Protein AF-A0A4T3F5J2-F1 (afdb_monomer_lite)

InterPro domains:
  IPR016084 Haem oxygenase-like, multi-helical [G3DSA:1.20.910.10] (1-148)
  IPR016084 Haem oxygenase-like, multi-helical [SSF48613] (50-137)

Foldseek 3Di:
DLLLLQLLLQLLVVLLVLQPVPVLQNVVSVVLSVLSVQLNVQVVRDDDPDDDDLPDRFHNLLLSCQSLVCLVCLLVVLVVVVPDPDDGPPSNSRSSPDPPCPVVVVVSVVVLVPDPDPVVVVSSVVSNVSSVVSSVVSSVVSVVVVPPPPDD

pLDDT: mean 85.33, std 14.22, range [33.09, 97.88]

Structure (mmCIF, N/CA/C/O backbone):
data_AF-A0A4T3F5J2-F1
#
_entry.id   AF-A0A4T3F5J2-F1
#
loop_
_atom_site.group_PDB
_atom_site.id
_atom_site.type_symbol
_atom_site.label_atom_id
_atom_site.label_alt_id
_atom_site.label_comp_id
_atom_site.label_asym_id
_atom_site.label_entity_id
_atom_site.label_seq_id
_atom_site.pdbx_PDB_ins_code
_atom_site.Cartn_x
_atom_site.Cartn_y
_atom_site.Cartn_z
_atom_site.occupancy
_atom_site.B_iso_or_equiv
_atom_site.auth_seq_id
_atom_site.auth_comp_id
_atom_site.auth_asym_id
_atom_site.auth_atom_id
_atom_site.pdbx_PDB_model_num
ATOM 1 N N . MET A 1 1 ? 5.556 -6.170 -15.173 1.00 74.25 1 MET A N 1
ATOM 2 C CA . MET A 1 1 ? 6.111 -5.371 -14.057 1.00 74.25 1 MET A CA 1
ATOM 3 C C . MET A 1 1 ? 5.632 -3.929 -14.131 1.00 74.25 1 MET A C 1
ATOM 5 O O . MET A 1 1 ? 5.042 -3.462 -13.169 1.00 74.25 1 MET A O 1
ATOM 9 N N . ALA A 1 2 ? 5.793 -3.283 -15.291 1.00 74.88 2 ALA A N 1
ATOM 10 C CA . ALA A 1 2 ? 5.254 -1.959 -15.606 1.00 74.88 2 ALA A CA 1
ATOM 11 C C . ALA A 1 2 ? 3.805 -1.731 -15.125 1.00 74.88 2 ALA A C 1
ATOM 13 O O . ALA A 1 2 ? 3.547 -0.796 -14.374 1.00 74.88 2 ALA A O 1
ATOM 14 N N . HIS A 1 3 ? 2.883 -2.639 -15.466 1.00 81.38 3 HIS A N 1
ATOM 15 C CA . HIS A 1 3 ? 1.469 -2.528 -15.080 1.00 81.38 3 HIS A CA 1
ATOM 16 C C . HIS A 1 3 ? 1.239 -2.609 -13.567 1.00 81.38 3 HIS A C 1
ATOM 18 O O . HIS A 1 3 ? 0.434 -1.867 -13.021 1.00 81.38 3 HIS A O 1
ATOM 24 N N . THR A 1 4 ? 1.974 -3.476 -12.866 1.00 84.94 4 THR A N 1
ATOM 25 C CA . THR A 1 4 ? 1.871 -3.596 -11.405 1.00 84.94 4 THR A CA 1
ATOM 26 C C . THR A 1 4 ? 2.337 -2.321 -10.709 1.00 84.94 4 THR A C 1
ATOM 28 O O . THR A 1 4 ? 1.723 -1.907 -9.729 1.00 84.94 4 THR A O 1
ATOM 31 N N . LEU A 1 5 ? 3.403 -1.698 -11.222 1.00 86.75 5 LEU A N 1
ATOM 32 C CA . LEU A 1 5 ? 3.925 -0.447 -10.686 1.00 86.75 5 LEU A CA 1
ATOM 33 C C . LEU A 1 5 ? 2.977 0.728 -10.948 1.00 86.75 5 LEU A C 1
ATOM 35 O O . LEU A 1 5 ? 2.712 1.497 -10.029 1.00 86.75 5 LEU A O 1
ATOM 39 N N . ALA A 1 6 ? 2.426 0.826 -12.163 1.00 85.81 6 ALA A N 1
ATOM 40 C CA . ALA A 1 6 ? 1.406 1.819 -12.498 1.00 85.81 6 ALA A CA 1
ATOM 41 C C . ALA A 1 6 ? 0.184 1.690 -11.578 1.00 85.81 6 ALA A C 1
ATOM 43 O O . ALA A 1 6 ? 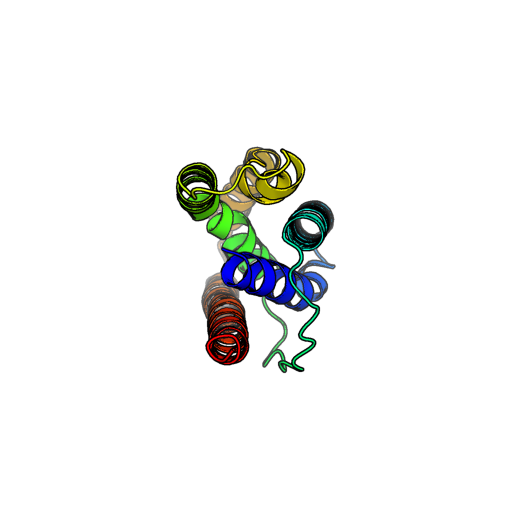-0.222 2.670 -10.956 1.00 85.81 6 ALA A O 1
ATOM 44 N N . ALA A 1 7 ? -0.315 0.463 -11.394 1.00 88.56 7 ALA A N 1
ATOM 45 C CA . ALA A 1 7 ? -1.443 0.201 -10.511 1.00 88.56 7 ALA A CA 1
ATOM 46 C C . ALA A 1 7 ? -1.159 0.602 -9.053 1.00 88.56 7 ALA A C 1
ATOM 48 O O . ALA A 1 7 ? -1.986 1.251 -8.421 1.00 88.56 7 ALA A O 1
ATOM 49 N N . HIS A 1 8 ? 0.028 0.276 -8.522 1.00 90.81 8 HIS A N 1
ATOM 50 C CA . HIS A 1 8 ? 0.408 0.679 -7.162 1.00 90.81 8 HIS A CA 1
ATOM 51 C C . HIS A 1 8 ? 0.513 2.197 -7.021 1.00 90.81 8 HIS A C 1
ATOM 53 O O . HIS A 1 8 ? -0.016 2.754 -6.064 1.00 90.81 8 HIS A O 1
ATOM 59 N N . ARG A 1 9 ? 1.176 2.876 -7.964 1.00 91.38 9 ARG A N 1
ATOM 60 C CA . ARG A 1 9 ? 1.325 4.337 -7.944 1.00 91.38 9 ARG A CA 1
ATOM 61 C C . ARG A 1 9 ? -0.039 5.021 -7.924 1.00 91.38 9 ARG A C 1
ATOM 63 O O . ARG A 1 9 ? -0.255 5.923 -7.114 1.00 91.38 9 ARG A O 1
ATOM 70 N N . ASN A 1 10 ? -0.946 4.594 -8.798 1.00 90.44 10 ASN A N 1
ATOM 71 C CA . ASN A 1 10 ? -2.274 5.184 -8.914 1.00 90.44 10 ASN A CA 1
ATOM 72 C C . ASN A 1 10 ? -3.130 4.898 -7.679 1.00 90.44 10 ASN A C 1
ATOM 74 O O . ASN A 1 10 ? -3.708 5.827 -7.118 1.00 90.44 10 ASN A O 1
ATOM 78 N N . ALA A 1 11 ? -3.142 3.653 -7.194 1.00 92.31 11 ALA A N 1
ATOM 79 C CA . ALA A 1 11 ? -3.878 3.291 -5.987 1.00 92.31 11 ALA A CA 1
ATOM 80 C C . ALA A 1 11 ? -3.386 4.076 -4.760 1.00 92.31 11 ALA A C 1
ATOM 82 O O . ALA A 1 11 ? -4.196 4.600 -3.997 1.00 92.31 11 ALA A O 1
ATOM 83 N N . ILE A 1 12 ? -2.065 4.236 -4.604 1.00 93.44 12 ILE A N 1
ATOM 84 C CA . ILE A 1 12 ? -1.482 5.074 -3.548 1.00 93.44 12 ILE A CA 1
ATOM 85 C C . ILE A 1 12 ? -1.944 6.526 -3.695 1.00 93.44 12 ILE A C 1
ATOM 87 O O . ILE A 1 12 ? -2.405 7.111 -2.719 1.00 93.44 12 ILE A O 1
ATOM 91 N N . GLY A 1 13 ? -1.862 7.099 -4.900 1.00 91.88 13 GLY A N 1
ATOM 92 C CA . GLY A 1 13 ? -2.277 8.483 -5.144 1.00 91.88 13 GLY A CA 1
ATOM 93 C C . GLY A 1 13 ? -3.745 8.741 -4.817 1.00 91.88 13 GLY A C 1
ATOM 94 O O . GLY A 1 13 ? -4.074 9.777 -4.247 1.00 91.88 13 GLY A O 1
ATOM 95 N N . ARG A 1 14 ? -4.616 7.770 -5.105 1.00 91.00 14 ARG A N 1
ATOM 96 C CA . ARG A 1 14 ? -6.042 7.830 -4.763 1.00 91.00 14 ARG A CA 1
ATOM 97 C C . ARG A 1 14 ? -6.298 7.734 -3.268 1.00 91.00 14 ARG A C 1
ATOM 99 O O . ARG A 1 14 ? -7.153 8.433 -2.745 1.00 91.00 14 ARG A O 1
ATOM 106 N N . LEU A 1 15 ? -5.559 6.888 -2.564 1.00 93.31 15 LEU A N 1
ATOM 107 C CA . LEU A 1 15 ? -5.752 6.687 -1.129 1.00 93.31 15 LEU A CA 1
ATOM 108 C C . LEU A 1 15 ? -5.065 7.762 -0.272 1.00 93.31 15 LEU A C 1
ATOM 110 O O . LEU A 1 15 ? -5.460 7.959 0.876 1.00 93.31 15 LEU A O 1
ATOM 114 N N . LEU A 1 16 ? -4.084 8.492 -0.815 1.00 93.06 16 LEU A N 1
ATOM 115 C CA . LEU A 1 16 ? -3.310 9.502 -0.087 1.00 93.06 16 LEU A CA 1
ATOM 116 C C . LEU A 1 16 ? -4.163 10.593 0.602 1.00 93.06 16 LEU A C 1
ATOM 118 O O . LEU A 1 16 ? -3.891 10.884 1.768 1.00 93.06 16 LEU A O 1
ATOM 122 N N . PRO A 1 17 ? -5.221 11.161 -0.017 1.00 92.50 17 PRO A N 1
ATOM 123 C CA . PRO A 1 17 ? -6.091 12.139 0.642 1.00 92.50 17 PRO A CA 1
ATOM 124 C C . PRO A 1 17 ? -6.773 11.611 1.912 1.00 92.50 17 PRO A C 1
ATOM 126 O O . PRO A 1 17 ? -7.038 12.383 2.831 1.00 92.50 17 PRO A O 1
ATOM 129 N N . SER A 1 18 ? -6.999 10.296 2.008 1.00 92.62 18 SER A N 1
ATOM 130 C CA . SER A 1 18 ? -7.593 9.667 3.197 1.00 92.62 18 SER A CA 1
ATOM 131 C C . SER A 1 18 ? -6.657 9.689 4.411 1.00 92.62 18 SER A C 1
ATOM 133 O O . SER A 1 18 ? -7.080 9.421 5.527 1.00 92.62 18 SER A O 1
ATOM 135 N N . LEU A 1 19 ? -5.376 10.014 4.217 1.00 93.50 19 LEU A N 1
ATOM 136 C CA . LEU A 1 19 ? -4.351 10.008 5.261 1.00 93.50 19 LEU A CA 1
ATOM 137 C C . LEU A 1 19 ? -4.042 11.402 5.814 1.00 93.50 19 LEU A C 1
ATOM 139 O O . LEU A 1 19 ? -3.192 11.519 6.693 1.00 93.50 19 LEU A O 1
ATOM 143 N N . VAL A 1 20 ? -4.706 12.460 5.334 1.00 90.62 20 VAL A N 1
ATOM 144 C CA . VAL A 1 20 ? -4.407 13.855 5.720 1.00 90.62 20 VAL A CA 1
ATOM 145 C C . VAL A 1 20 ? -4.498 14.076 7.235 1.00 90.62 20 VAL A C 1
ATOM 147 O O . VAL A 1 20 ? -3.716 14.846 7.789 1.00 90.62 20 VAL A O 1
ATOM 150 N N . SER A 1 21 ? -5.388 13.361 7.929 1.00 92.06 21 SER A N 1
ATOM 151 C CA . SER A 1 21 ? -5.515 13.416 9.392 1.00 92.06 21 SER A CA 1
ATOM 152 C C . SER A 1 21 ? -4.422 12.653 10.158 1.00 92.06 21 SER A C 1
ATOM 154 O O . SER A 1 21 ? -4.334 12.794 11.375 1.00 92.06 21 SER A O 1
ATOM 156 N N . HIS A 1 22 ? -3.557 11.888 9.479 1.00 93.81 22 HIS A N 1
ATOM 157 C CA . HIS A 1 22 ? -2.447 11.135 10.077 1.00 93.81 22 HIS A CA 1
ATOM 158 C C . HIS A 1 22 ? -1.103 11.469 9.396 1.00 93.81 22 HIS A C 1
ATOM 160 O O . HIS A 1 22 ? -0.613 10.682 8.579 1.00 93.81 22 HIS A O 1
ATOM 166 N N . PRO A 1 23 ? -0.448 12.588 9.776 1.00 93.56 23 PRO A N 1
ATOM 167 C CA . PRO A 1 23 ? 0.777 13.083 9.135 1.00 93.56 23 PRO A CA 1
ATOM 168 C C . PRO A 1 23 ? 1.930 12.075 9.064 1.00 93.56 23 PRO A C 1
ATOM 170 O O . PRO A 1 23 ? 2.699 12.057 8.107 1.00 93.56 23 PRO A O 1
ATOM 173 N N . LEU A 1 24 ? 2.045 11.209 10.076 1.00 93.06 24 LEU A N 1
ATOM 174 C CA . LEU A 1 24 ? 3.055 10.152 10.109 1.00 93.06 24 LEU A CA 1
ATOM 175 C C . LEU A 1 24 ? 2.896 9.180 8.930 1.00 93.06 24 LEU A C 1
ATOM 177 O O . LEU A 1 24 ? 3.885 8.806 8.308 1.00 93.06 24 LEU A O 1
ATOM 181 N N . PHE A 1 25 ? 1.663 8.787 8.602 1.00 95.56 25 PHE A N 1
ATOM 182 C CA . PHE A 1 25 ? 1.406 7.875 7.489 1.00 95.56 25 PHE A CA 1
ATOM 183 C C . PHE A 1 25 ? 1.342 8.607 6.152 1.00 95.56 25 PHE A C 1
ATOM 185 O O . PHE A 1 25 ? 1.835 8.069 5.165 1.00 95.56 25 PHE A O 1
ATOM 192 N N . SER A 1 26 ? 0.793 9.825 6.102 1.00 94.94 26 SER A N 1
ATOM 193 C CA . SER A 1 26 ? 0.701 10.576 4.846 1.00 94.94 26 SER A CA 1
ATOM 194 C C . SER A 1 26 ? 2.077 10.883 4.253 1.00 94.94 26 SER A C 1
ATOM 196 O O . SER A 1 26 ? 2.276 10.647 3.066 1.00 94.94 26 SER A O 1
ATOM 198 N N . HIS A 1 27 ? 3.052 11.314 5.061 1.00 94.94 27 HIS A N 1
ATOM 199 C CA . HIS A 1 27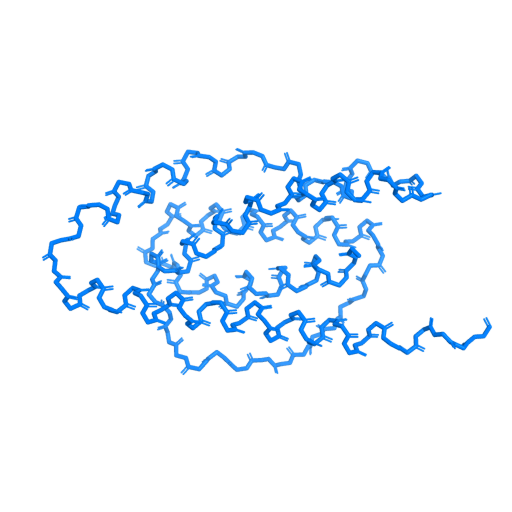 ? 4.404 11.607 4.573 1.00 94.94 27 HIS A CA 1
ATOM 200 C C . HIS A 1 27 ? 5.120 10.360 4.046 1.00 94.94 27 HIS A C 1
ATOM 202 O O . HIS A 1 27 ? 5.729 10.389 2.977 1.00 94.94 27 HIS A O 1
ATOM 208 N N . GLU A 1 28 ? 5.038 9.247 4.776 1.00 95.31 28 GLU A N 1
ATOM 209 C CA . GLU A 1 28 ? 5.659 7.995 4.344 1.00 95.31 28 GLU A CA 1
ATOM 210 C C . GLU A 1 28 ? 5.015 7.456 3.063 1.00 95.31 28 GLU A C 1
ATOM 212 O O . GLU A 1 28 ? 5.699 6.996 2.150 1.00 95.31 28 GLU A O 1
ATOM 217 N N . ILE A 1 29 ? 3.691 7.534 2.967 1.00 95.12 29 ILE A N 1
ATOM 218 C CA . ILE A 1 29 ? 2.955 7.029 1.811 1.00 95.12 29 ILE A CA 1
ATOM 219 C C . ILE A 1 29 ? 3.155 7.935 0.591 1.00 95.12 29 ILE A C 1
ATOM 221 O O . ILE A 1 29 ? 3.297 7.426 -0.522 1.00 95.12 29 ILE A O 1
ATOM 225 N N . GLN A 1 30 ? 3.291 9.248 0.786 1.00 94.75 30 GLN A N 1
ATOM 226 C CA . GLN A 1 30 ? 3.720 10.175 -0.261 1.00 94.75 30 GLN A CA 1
ATOM 227 C C . GLN A 1 30 ? 5.130 9.834 -0.767 1.00 94.75 30 GLN A C 1
ATOM 229 O O . GLN A 1 30 ? 5.340 9.720 -1.973 1.00 94.75 30 GLN A O 1
ATOM 234 N N . ARG A 1 31 ? 6.086 9.561 0.130 1.00 94.94 31 ARG A N 1
ATOM 235 C CA . ARG A 1 31 ? 7.436 9.111 -0.252 1.00 94.94 31 ARG A CA 1
ATOM 236 C C . ARG A 1 31 ? 7.397 7.816 -1.073 1.00 94.94 31 ARG A C 1
ATOM 238 O O . ARG A 1 31 ? 8.126 7.685 -2.058 1.00 94.94 31 ARG A O 1
ATOM 245 N N . LEU A 1 32 ? 6.546 6.856 -0.701 1.00 93.81 32 LEU A N 1
ATOM 246 C CA . LEU A 1 32 ? 6.343 5.625 -1.475 1.00 93.81 32 LEU A CA 1
ATOM 247 C C . LEU A 1 32 ? 5.752 5.905 -2.864 1.00 93.81 32 LEU A C 1
ATOM 249 O O . LEU A 1 32 ? 6.173 5.270 -3.832 1.00 93.81 32 LEU A O 1
ATOM 253 N N . GLN A 1 33 ? 4.819 6.852 -2.978 1.00 93.00 33 GLN A N 1
ATOM 254 C CA . GLN A 1 33 ? 4.274 7.293 -4.263 1.00 93.00 33 GLN A CA 1
ATOM 255 C C . GLN A 1 33 ? 5.369 7.885 -5.160 1.00 93.00 33 GLN A C 1
ATOM 257 O O . GLN A 1 33 ? 5.478 7.512 -6.325 1.00 93.00 33 GLN A O 1
ATOM 262 N N . GLU A 1 34 ? 6.219 8.756 -4.612 1.00 92.38 34 GLU A N 1
ATOM 263 C CA . GLU A 1 34 ? 7.342 9.363 -5.335 1.00 92.38 34 GLU A CA 1
ATOM 264 C C . GLU A 1 34 ? 8.371 8.322 -5.790 1.00 92.38 34 GLU A C 1
ATOM 266 O O . GLU A 1 34 ? 8.919 8.419 -6.889 1.00 92.38 34 GLU A O 1
ATOM 271 N N . LEU A 1 35 ? 8.641 7.303 -4.969 1.00 92.12 35 LEU A N 1
ATOM 272 C CA . LEU A 1 35 ? 9.484 6.180 -5.375 1.00 92.12 35 LEU A CA 1
ATOM 273 C C . LEU A 1 35 ? 8.849 5.378 -6.512 1.00 92.12 35 LEU A C 1
ATOM 275 O O . LEU A 1 35 ? 9.553 5.004 -7.451 1.00 92.12 35 LEU A O 1
ATOM 279 N N . ALA A 1 36 ? 7.538 5.131 -6.445 1.00 90.69 36 ALA A N 1
ATOM 280 C CA . ALA A 1 36 ? 6.816 4.435 -7.504 1.00 90.69 36 ALA A CA 1
ATOM 281 C C . ALA A 1 36 ? 6.887 5.214 -8.823 1.00 90.69 36 ALA A C 1
ATOM 283 O O . ALA A 1 36 ? 7.156 4.623 -9.865 1.00 90.69 36 ALA A O 1
ATOM 284 N N . GLU A 1 37 ? 6.730 6.537 -8.760 1.00 89.50 37 GLU A N 1
ATOM 285 C CA . GLU A 1 37 ? 6.849 7.449 -9.898 1.00 89.50 37 GLU A CA 1
ATOM 286 C C . GLU A 1 37 ? 8.251 7.405 -10.524 1.00 89.50 37 GLU A C 1
ATOM 288 O O . GLU A 1 37 ? 8.398 7.193 -11.727 1.00 89.50 37 GLU A O 1
ATOM 293 N N . LYS A 1 38 ? 9.303 7.500 -9.703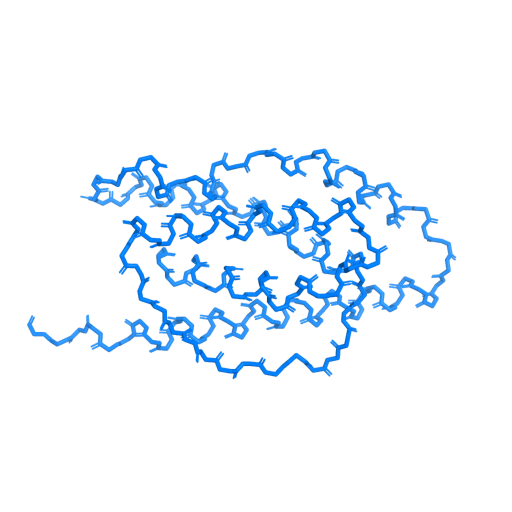 1.00 89.00 38 LYS A N 1
ATOM 294 C CA . LYS A 1 38 ? 10.694 7.412 -10.176 1.00 89.00 38 LYS A CA 1
ATOM 295 C C . LYS A 1 38 ? 10.986 6.074 -10.851 1.00 89.00 38 LYS A C 1
ATOM 297 O O . LYS A 1 38 ? 11.539 6.050 -11.948 1.00 89.00 38 LYS A O 1
ATOM 302 N N . SER A 1 39 ? 10.590 4.960 -10.232 1.00 88.88 39 SER A N 1
ATOM 303 C CA . SER A 1 39 ? 10.770 3.635 -10.834 1.00 88.88 39 SER A CA 1
ATOM 304 C C . SER A 1 39 ? 9.948 3.467 -12.115 1.00 88.88 39 SER A C 1
ATOM 306 O O . SER A 1 39 ? 10.398 2.797 -13.043 1.00 88.88 39 SER A O 1
ATOM 308 N N . ARG A 1 40 ? 8.774 4.104 -12.207 1.00 86.12 40 ARG A N 1
ATOM 309 C CA . ARG A 1 40 ? 7.909 4.076 -13.394 1.00 86.12 40 ARG A CA 1
ATOM 310 C C . ARG A 1 40 ? 8.554 4.801 -14.571 1.00 86.12 40 ARG A C 1
ATOM 312 O O . ARG A 1 40 ? 8.587 4.242 -15.666 1.00 86.12 40 ARG A O 1
ATOM 319 N N . ALA A 1 41 ? 9.109 5.987 -14.325 1.00 84.75 41 ALA A N 1
ATOM 320 C CA . ALA A 1 41 ? 9.795 6.783 -15.337 1.00 84.75 41 ALA A CA 1
ATOM 321 C C . ALA A 1 41 ? 10.992 6.031 -15.944 1.00 84.75 41 ALA A C 1
ATOM 323 O O . ALA A 1 41 ? 11.155 6.009 -17.161 1.00 84.75 41 ALA A O 1
ATOM 324 N N . VAL A 1 42 ? 11.781 5.339 -15.113 1.00 85.50 42 VAL A N 1
ATOM 325 C CA . VAL A 1 42 ? 12.917 4.517 -15.575 1.00 85.50 42 VAL A CA 1
ATOM 326 C C . VAL A 1 42 ? 12.457 3.322 -16.417 1.00 85.50 42 VAL A C 1
ATOM 328 O O . VAL A 1 42 ? 13.123 2.947 -17.376 1.00 85.50 42 VAL A O 1
ATOM 331 N N . LEU A 1 43 ? 11.305 2.735 -16.089 1.00 80.31 43 LEU A N 1
ATOM 332 C CA . LEU A 1 43 ? 10.727 1.609 -16.827 1.00 80.31 43 LEU A CA 1
ATOM 333 C C . LEU A 1 43 ? 10.000 2.025 -18.122 1.00 80.31 43 LEU A C 1
ATOM 335 O O . LEU A 1 43 ? 9.476 1.152 -18.814 1.00 80.31 43 LEU A O 1
ATOM 339 N N . GLY A 1 44 ? 9.943 3.323 -18.449 1.00 77.38 44 GLY A N 1
ATOM 340 C CA . GLY A 1 44 ? 9.306 3.828 -19.671 1.00 77.38 44 GLY A CA 1
ATOM 341 C C . GLY A 1 44 ? 7.795 3.585 -19.734 1.00 77.38 44 GLY A C 1
ATOM 342 O O . GLY A 1 44 ? 7.232 3.453 -20.818 1.00 77.38 44 GLY A O 1
ATOM 343 N N . VAL A 1 45 ? 7.131 3.469 -18.582 1.00 71.62 45 VAL A N 1
ATOM 344 C CA . VAL A 1 45 ? 5.687 3.204 -18.520 1.00 71.62 45 VAL A CA 1
ATOM 345 C C . VAL A 1 45 ? 4.931 4.516 -18.699 1.00 71.62 45 VAL A C 1
ATOM 347 O O . VAL A 1 45 ? 5.131 5.444 -17.917 1.00 71.62 45 VAL A O 1
ATOM 350 N N . SER A 1 46 ? 4.074 4.585 -19.718 1.00 66.12 46 SER A N 1
ATOM 351 C CA . SER A 1 46 ? 3.280 5.783 -20.014 1.00 66.12 46 SER A CA 1
ATOM 352 C C . SER A 1 46 ? 2.221 6.067 -18.941 1.00 66.12 46 SER A C 1
ATOM 354 O O . SER A 1 46 ? 1.793 5.167 -18.210 1.00 66.12 46 SER A O 1
ATOM 356 N N . GLU A 1 47 ? 1.817 7.332 -18.845 1.00 63.53 47 GLU A N 1
ATOM 357 C CA . GLU A 1 47 ? 0.727 7.793 -17.989 1.00 63.53 47 GLU A CA 1
ATOM 358 C C . GLU A 1 47 ? -0.616 7.423 -18.611 1.00 63.53 47 GLU A C 1
ATOM 360 O O . GLU A 1 47 ? -1.111 8.127 -19.482 1.00 63.53 47 GLU A O 1
ATOM 365 N N . ASP A 1 48 ? -1.220 6.328 -18.152 1.00 59.22 48 ASP A N 1
ATOM 366 C CA . ASP A 1 48 ? -2.663 6.154 -18.310 1.00 59.22 48 ASP A CA 1
ATOM 367 C C . ASP A 1 48 ? -3.363 6.784 -17.106 1.00 59.22 48 ASP A C 1
ATOM 369 O O . ASP A 1 48 ? -3.407 6.221 -16.005 1.00 59.22 48 ASP A O 1
ATOM 373 N N . GLU A 1 49 ? -3.895 7.984 -17.320 1.00 55.88 49 GLU A N 1
ATOM 374 C CA . GLU A 1 49 ? -4.805 8.657 -16.398 1.00 55.88 49 GLU A CA 1
ATOM 375 C C . GLU A 1 49 ? -6.233 8.160 -16.648 1.00 55.88 49 GLU A C 1
ATOM 377 O O . GLU A 1 49 ? -7.065 8.839 -17.243 1.00 55.88 49 GLU A O 1
ATOM 382 N N . ALA A 1 50 ? -6.538 6.940 -16.208 1.00 58.81 50 ALA A N 1
ATOM 383 C CA . ALA A 1 50 ? -7.934 6.537 -16.089 1.00 58.81 50 ALA A CA 1
ATOM 384 C C . ALA A 1 50 ? -8.549 7.246 -14.872 1.00 58.81 50 ALA A C 1
ATOM 386 O O . ALA A 1 50 ? -8.012 7.163 -13.765 1.00 58.81 50 ALA A O 1
ATOM 387 N N . GLU A 1 51 ? -9.679 7.930 -15.035 1.00 57.56 51 GLU A N 1
ATOM 388 C CA . GLU A 1 51 ? -10.465 8.404 -13.895 1.00 57.56 51 GLU A CA 1
ATOM 389 C C . GLU A 1 51 ? -11.112 7.198 -13.197 1.00 57.56 51 GLU A C 1
ATOM 391 O O . GLU A 1 51 ? -11.956 6.514 -13.771 1.00 57.56 51 GLU A O 1
ATOM 396 N N . VAL A 1 52 ? -10.701 6.922 -11.957 1.00 61.66 52 VAL A N 1
ATOM 397 C CA . VAL A 1 52 ? -11.383 5.981 -11.058 1.00 61.66 52 VAL A CA 1
ATOM 398 C C . VAL A 1 52 ? -11.980 6.781 -9.915 1.00 61.66 52 VAL A C 1
ATOM 400 O O . VAL A 1 52 ? -11.273 7.511 -9.209 1.00 61.66 52 VAL A O 1
ATOM 403 N N . GLU A 1 53 ? -13.284 6.636 -9.745 1.00 62.00 53 GLU A N 1
ATOM 404 C CA . GLU A 1 53 ? -14.033 7.240 -8.657 1.00 62.00 53 GLU A CA 1
ATOM 405 C C . GLU A 1 53 ? -13.776 6.462 -7.360 1.00 62.00 53 GLU A C 1
ATOM 407 O O . GLU A 1 53 ? -13.941 5.244 -7.299 1.00 62.00 53 GLU A O 1
ATOM 412 N N . ILE A 1 54 ? -13.348 7.155 -6.304 1.00 61.38 54 ILE A N 1
ATOM 413 C CA . ILE A 1 54 ? -13.188 6.528 -4.989 1.00 61.38 54 ILE A CA 1
ATOM 414 C C . ILE A 1 54 ? -14.554 6.537 -4.316 1.00 61.38 54 ILE A C 1
ATOM 416 O O . ILE A 1 54 ? -15.059 7.592 -3.943 1.00 61.38 54 ILE A O 1
ATOM 420 N N . ALA A 1 55 ? -15.141 5.356 -4.143 1.00 55.16 55 ALA A N 1
ATOM 421 C CA . ALA A 1 55 ? -16.538 5.218 -3.742 1.00 55.16 55 ALA A CA 1
ATOM 422 C C . ALA A 1 55 ? -16.877 5.698 -2.313 1.00 55.16 55 ALA A C 1
ATOM 424 O O . ALA A 1 55 ? -18.052 5.709 -1.960 1.00 55.16 55 ALA A O 1
ATOM 425 N N . SER A 1 56 ? -15.912 6.090 -1.473 1.00 61.12 56 SER A N 1
ATOM 426 C CA . SER A 1 56 ? -16.137 6.712 -0.154 1.00 61.12 56 SER A CA 1
ATOM 427 C C . SER A 1 56 ? -14.814 7.133 0.497 1.00 61.12 56 SER A C 1
ATOM 429 O O . SER A 1 56 ? -13.765 6.599 0.127 1.00 61.12 56 SER A O 1
ATOM 431 N N . PRO A 1 57 ? -14.825 8.052 1.483 1.00 75.44 57 PRO A N 1
ATOM 432 C CA . PRO A 1 57 ? -13.646 8.315 2.302 1.00 75.44 57 PRO A CA 1
ATOM 433 C C . PRO A 1 57 ? -13.219 7.032 3.028 1.00 75.44 57 PRO A C 1
ATOM 435 O O . PRO A 1 57 ? -13.993 6.438 3.776 1.00 75.44 57 PRO A O 1
ATOM 438 N N . VAL A 1 58 ? -11.986 6.589 2.782 1.00 91.88 58 VAL A N 1
ATOM 439 C CA . VAL A 1 58 ? -11.411 5.399 3.417 1.00 91.88 58 VAL A CA 1
ATOM 440 C C . VAL A 1 58 ? -10.878 5.783 4.794 1.00 91.88 58 VAL A C 1
ATOM 442 O O . VAL A 1 58 ? -10.248 6.828 4.945 1.00 91.88 58 VAL A O 1
ATOM 445 N N . HIS A 1 59 ? -11.081 4.938 5.807 1.00 95.00 59 HIS A N 1
ATOM 446 C CA . HIS A 1 59 ? -10.495 5.186 7.123 1.00 95.00 59 HIS A CA 1
ATOM 447 C C . HIS A 1 59 ? -8.953 5.284 7.022 1.00 95.00 59 HIS A C 1
ATOM 449 O O . HIS A 1 59 ? -8.330 4.398 6.425 1.00 95.00 59 HIS A O 1
ATOM 455 N N . PRO A 1 60 ? -8.292 6.293 7.622 1.00 95.81 60 PRO A N 1
ATOM 456 C CA . PRO A 1 60 ? -6.853 6.507 7.450 1.00 95.81 60 PRO A CA 1
ATOM 457 C C . PRO A 1 60 ? -5.997 5.284 7.810 1.00 95.81 60 PRO A C 1
ATOM 459 O O . PRO A 1 60 ? -5.108 4.891 7.056 1.00 95.81 60 PRO A O 1
ATOM 462 N N . LEU A 1 61 ? -6.293 4.627 8.939 1.00 97.31 61 LEU A N 1
ATOM 463 C CA . LEU A 1 61 ? -5.564 3.424 9.363 1.00 97.31 61 LEU A CA 1
ATOM 464 C C . LEU A 1 61 ? -5.775 2.239 8.414 1.00 97.31 61 LEU A C 1
ATOM 466 O O . LEU A 1 61 ? -4.876 1.416 8.256 1.00 97.31 61 LEU A O 1
ATOM 470 N N . ALA A 1 62 ? -6.919 2.181 7.733 1.00 97.19 62 ALA A N 1
ATOM 471 C CA . ALA A 1 62 ? -7.194 1.162 6.734 1.00 97.19 62 ALA A CA 1
ATOM 472 C C . ALA A 1 62 ? -6.394 1.400 5.444 1.00 97.19 62 ALA A C 1
ATOM 474 O O . ALA A 1 62 ? -5.775 0.475 4.916 1.00 97.19 62 ALA A O 1
ATOM 475 N N . ALA A 1 63 ? -6.330 2.652 4.976 1.00 96.56 63 ALA A N 1
ATOM 476 C CA . ALA A 1 63 ? -5.480 3.034 3.850 1.00 96.56 63 ALA A CA 1
ATOM 477 C C . ALA A 1 63 ? -3.996 2.759 4.155 1.00 96.56 63 ALA A C 1
ATOM 479 O O . ALA A 1 63 ? -3.296 2.148 3.343 1.00 96.56 63 ALA A O 1
ATOM 480 N N . ALA A 1 64 ? -3.529 3.134 5.352 1.00 97.31 64 ALA A N 1
ATOM 481 C CA . ALA A 1 64 ? -2.168 2.852 5.799 1.00 97.31 64 ALA A CA 1
ATOM 482 C C . ALA A 1 64 ? -1.890 1.342 5.861 1.00 97.31 64 ALA A C 1
ATOM 484 O O . ALA A 1 64 ? -0.843 0.894 5.394 1.00 97.31 64 ALA A O 1
ATOM 485 N N . TYR A 1 65 ? -2.840 0.553 6.371 1.00 97.88 65 TYR A N 1
ATOM 486 C CA . TYR A 1 65 ? -2.742 -0.905 6.430 1.00 97.88 65 TYR A CA 1
ATOM 487 C C . TYR A 1 65 ? -2.547 -1.531 5.054 1.00 97.88 65 TYR A C 1
ATOM 489 O O . TYR A 1 65 ? -1.593 -2.285 4.860 1.00 97.88 65 TYR A O 1
ATOM 497 N N . VAL A 1 66 ? -3.394 -1.189 4.084 1.00 96.88 66 VAL A N 1
ATOM 498 C CA . VAL A 1 66 ? -3.304 -1.775 2.743 1.00 96.88 66 VAL A CA 1
ATOM 499 C C . VAL A 1 66 ? -2.020 -1.341 2.035 1.00 96.88 66 VAL A C 1
ATOM 501 O O . VAL A 1 66 ? -1.312 -2.179 1.472 1.00 96.88 66 VAL A O 1
ATOM 504 N N . ILE A 1 67 ? -1.664 -0.056 2.097 1.00 95.25 67 ILE A N 1
ATOM 505 C CA . ILE A 1 67 ? -0.488 0.464 1.389 1.00 95.25 67 ILE A CA 1
ATOM 506 C C . ILE A 1 67 ? 0.808 -0.077 1.993 1.00 95.25 67 ILE A C 1
ATOM 508 O O . ILE A 1 67 ? 1.655 -0.591 1.261 1.00 95.25 67 ILE A O 1
ATOM 512 N N . LEU A 1 68 ? 0.976 -0.014 3.315 1.00 95.12 68 LEU A N 1
ATOM 513 C CA . LEU A 1 68 ? 2.180 -0.530 3.967 1.00 95.12 68 LEU A CA 1
ATOM 514 C C . LEU A 1 68 ? 2.230 -2.064 3.900 1.00 95.12 68 LEU A C 1
ATOM 516 O O . LEU A 1 68 ? 3.301 -2.633 3.703 1.00 95.12 68 LEU A O 1
ATOM 520 N N . GLY A 1 69 ? 1.082 -2.740 3.974 1.00 93.88 69 GLY A N 1
ATOM 521 C CA . GLY A 1 69 ? 0.979 -4.189 3.800 1.00 93.88 69 GLY A CA 1
ATOM 522 C C . GLY A 1 69 ? 1.364 -4.661 2.393 1.00 93.88 69 GLY A C 1
ATOM 523 O O . GLY A 1 69 ? 2.019 -5.697 2.251 1.00 93.88 69 GLY A O 1
ATOM 524 N N . SER A 1 70 ? 1.062 -3.876 1.348 1.00 91.94 70 SER A N 1
ATOM 525 C CA . SER A 1 70 ? 1.442 -4.183 -0.045 1.00 91.94 70 SER A CA 1
ATOM 526 C C . SER A 1 70 ? 2.955 -4.374 -0.224 1.00 91.94 70 SER A C 1
ATOM 528 O O . SER A 1 70 ? 3.409 -5.136 -1.084 1.00 91.94 70 SER A O 1
ATOM 530 N N . ARG A 1 71 ? 3.752 -3.762 0.663 1.00 90.44 71 ARG A N 1
ATOM 531 C CA . ARG A 1 71 ? 5.216 -3.860 0.680 1.00 90.44 71 ARG A CA 1
ATOM 532 C C . ARG A 1 71 ? 5.715 -5.282 0.915 1.00 90.44 71 ARG A C 1
ATOM 534 O O . ARG A 1 71 ? 6.790 -5.621 0.430 1.00 90.44 71 ARG A O 1
ATOM 541 N N . LEU A 1 72 ? 4.934 -6.147 1.566 1.00 86.88 72 LEU A N 1
ATOM 542 C CA . LEU A 1 72 ? 5.286 -7.563 1.725 1.00 86.88 72 LEU A CA 1
ATOM 543 C C . LEU A 1 72 ? 5.417 -8.278 0.370 1.00 86.88 72 LEU A C 1
ATOM 545 O O . LEU A 1 72 ? 6.286 -9.131 0.194 1.00 86.88 72 LEU A O 1
ATOM 549 N N . GLY A 1 73 ? 4.593 -7.901 -0.613 1.00 86.19 73 GLY A N 1
ATOM 550 C CA . GLY A 1 73 ? 4.666 -8.427 -1.977 1.00 86.19 73 GLY A CA 1
ATOM 551 C C . GLY A 1 73 ? 5.779 -7.803 -2.826 1.00 86.19 73 GLY A C 1
ATOM 552 O O . GLY A 1 73 ? 6.179 -8.390 -3.835 1.00 86.19 73 GLY A O 1
ATOM 553 N N . ALA A 1 74 ? 6.320 -6.647 -2.425 1.00 85.12 74 ALA A N 1
ATOM 554 C CA . ALA A 1 74 ? 7.301 -5.899 -3.211 1.00 85.12 74 ALA A CA 1
ATOM 555 C C . ALA A 1 74 ? 8.610 -6.674 -3.424 1.00 85.12 74 ALA A C 1
ATOM 557 O O . ALA A 1 74 ? 9.170 -6.619 -4.516 1.00 85.12 74 ALA A O 1
ATOM 558 N N . GLU A 1 75 ? 9.056 -7.478 -2.454 1.00 82.88 75 GLU A N 1
ATOM 559 C CA . GLU A 1 75 ? 10.266 -8.300 -2.610 1.00 82.88 75 GLU A CA 1
ATOM 560 C C . GLU A 1 75 ? 10.083 -9.413 -3.656 1.00 82.88 75 GLU A C 1
ATOM 562 O O . GLU A 1 75 ? 11.007 -9.737 -4.405 1.00 82.88 75 GLU A O 1
ATOM 567 N N . ILE A 1 76 ? 8.877 -9.981 -3.761 1.00 86.69 76 ILE A N 1
ATOM 568 C CA . ILE A 1 76 ? 8.553 -10.959 -4.811 1.00 86.69 76 ILE A CA 1
ATOM 569 C C . ILE A 1 76 ? 8.617 -10.276 -6.181 1.00 86.69 76 ILE A C 1
ATOM 571 O O . ILE A 1 76 ? 9.178 -10.832 -7.129 1.00 86.69 76 ILE A O 1
ATOM 575 N N . LEU A 1 77 ? 8.080 -9.058 -6.283 1.00 86.56 77 LEU A N 1
ATOM 576 C CA . LEU A 1 77 ? 8.138 -8.261 -7.507 1.00 86.56 77 LEU A CA 1
ATOM 577 C C . LEU A 1 77 ? 9.581 -7.876 -7.858 1.00 86.56 77 LEU A C 1
ATOM 579 O O . LEU A 1 77 ? 9.980 -8.040 -9.008 1.00 86.56 77 LEU A O 1
ATOM 583 N N . ARG A 1 78 ? 10.403 -7.492 -6.876 1.00 86.25 78 ARG A N 1
ATOM 584 C CA . ARG A 1 78 ? 11.830 -7.197 -7.075 1.00 86.25 78 ARG A CA 1
ATOM 585 C C . ARG A 1 78 ? 12.580 -8.385 -7.668 1.00 86.25 78 ARG A C 1
ATOM 587 O O . ARG A 1 78 ? 13.293 -8.237 -8.656 1.00 86.25 78 ARG A O 1
ATOM 594 N N . LYS A 1 79 ? 12.386 -9.584 -7.108 1.00 86.50 79 LYS A N 1
ATOM 595 C CA . LYS A 1 79 ? 13.011 -10.817 -7.619 1.00 86.50 79 LYS A CA 1
ATOM 596 C C . LYS A 1 79 ? 12.604 -11.112 -9.061 1.00 86.50 79 LYS A C 1
ATOM 598 O O . LYS A 1 79 ? 13.444 -11.507 -9.861 1.00 86.50 79 LYS A O 1
ATOM 603 N N . ARG A 1 80 ? 11.333 -10.890 -9.407 1.00 86.19 80 ARG A N 1
ATOM 604 C CA . ARG A 1 80 ? 10.843 -11.042 -10.785 1.00 86.19 80 ARG A CA 1
ATOM 605 C C . ARG A 1 80 ? 11.436 -10.002 -11.734 1.00 86.19 80 ARG A C 1
ATOM 607 O O . ARG A 1 80 ? 11.730 -10.351 -12.868 1.00 86.19 80 ARG A O 1
ATOM 614 N N . LEU A 1 81 ? 11.619 -8.759 -11.283 1.00 83.56 81 LEU A N 1
ATOM 615 C CA . LEU A 1 81 ? 12.252 -7.705 -12.081 1.00 83.56 81 LEU A CA 1
ATOM 616 C C . LEU A 1 81 ? 13.709 -8.067 -12.405 1.00 83.56 81 LEU A C 1
ATOM 618 O O . LEU A 1 81 ? 14.098 -7.990 -13.563 1.00 83.56 81 LEU A O 1
ATOM 622 N N . LYS A 1 82 ? 14.465 -8.566 -11.418 1.00 83.81 82 LYS A N 1
ATOM 623 C CA . LYS A 1 82 ? 15.858 -9.025 -11.594 1.00 83.81 82 LYS A CA 1
ATOM 624 C C . LYS A 1 82 ? 16.020 -10.240 -12.499 1.00 83.81 82 LYS A C 1
ATOM 626 O O . LYS A 1 82 ? 17.083 -10.439 -13.069 1.00 83.81 82 LYS A O 1
ATOM 631 N N . ALA A 1 83 ? 14.996 -11.083 -12.583 1.00 85.44 83 ALA A N 1
ATOM 632 C CA . ALA A 1 83 ? 15.011 -12.260 -13.442 1.00 85.44 83 ALA A CA 1
ATOM 633 C C . ALA A 1 83 ? 14.652 -11.941 -14.906 1.00 85.44 83 ALA A C 1
ATOM 635 O O . ALA A 1 83 ? 14.719 -12.834 -15.750 1.00 85.44 83 ALA A O 1
ATOM 636 N N . ALA A 1 84 ? 14.229 -10.709 -15.215 1.00 82.19 84 ALA A N 1
ATOM 637 C CA . ALA A 1 84 ? 13.927 -10.310 -16.581 1.00 82.19 84 ALA A CA 1
ATOM 638 C C . ALA A 1 84 ? 15.222 -10.214 -17.416 1.00 82.19 84 ALA A C 1
ATOM 640 O O . ALA A 1 84 ? 16.241 -9.772 -16.896 1.00 82.19 84 ALA A O 1
ATOM 641 N N . PRO A 1 85 ? 15.195 -10.560 -18.716 1.00 77.38 85 PRO A N 1
ATOM 642 C CA . PRO A 1 85 ? 16.369 -10.530 -19.601 1.00 77.38 85 PRO A CA 1
ATOM 643 C C . PRO A 1 85 ? 16.836 -9.111 -19.988 1.00 77.38 85 PRO A C 1
ATOM 645 O O . PRO A 1 85 ? 17.602 -8.949 -20.934 1.00 77.38 85 PRO A O 1
ATOM 648 N N . THR A 1 86 ? 16.354 -8.082 -19.293 1.00 79.38 86 THR A N 1
ATOM 649 C CA . THR A 1 86 ? 16.660 -6.673 -19.543 1.00 79.38 86 THR A CA 1
ATOM 650 C C . THR A 1 86 ? 17.468 -6.135 -18.370 1.00 79.38 86 THR A C 1
ATOM 652 O O . THR A 1 86 ? 17.020 -6.235 -17.227 1.00 79.38 86 THR A O 1
ATOM 655 N N . ASP A 1 87 ? 18.621 -5.531 -18.657 1.00 74.69 87 ASP A N 1
ATOM 656 C CA . ASP A 1 87 ? 19.404 -4.805 -17.659 1.00 74.69 87 ASP A CA 1
ATOM 657 C C . ASP A 1 87 ? 18.720 -3.469 -17.355 1.00 74.69 87 ASP A C 1
ATOM 659 O O . ASP A 1 87 ? 18.789 -2.512 -18.128 1.00 74.69 87 ASP A O 1
ATOM 663 N N . TRP A 1 88 ? 18.012 -3.423 -16.230 1.00 74.25 88 TRP A N 1
ATOM 664 C CA . TRP A 1 88 ? 17.380 -2.208 -15.734 1.00 74.25 88 TRP A CA 1
ATOM 665 C C . TRP A 1 88 ? 18.352 -1.416 -14.857 1.00 74.25 88 TRP A C 1
ATOM 667 O O . TRP A 1 88 ? 19.095 -1.992 -14.061 1.00 74.25 88 TRP A O 1
ATOM 677 N N . ASP A 1 89 ? 18.310 -0.086 -14.948 1.00 80.00 89 ASP A N 1
ATOM 678 C CA . ASP A 1 89 ? 18.975 0.780 -13.971 1.00 80.00 89 ASP A CA 1
ATOM 679 C C . ASP A 1 89 ? 18.416 0.484 -12.565 1.00 80.00 89 ASP A C 1
ATOM 681 O O . ASP A 1 89 ? 17.219 0.245 -12.392 1.00 80.00 89 ASP A O 1
ATOM 685 N N . SER A 1 90 ? 19.275 0.557 -11.548 1.00 78.81 90 SER A N 1
ATOM 686 C CA . SER A 1 90 ? 18.931 0.586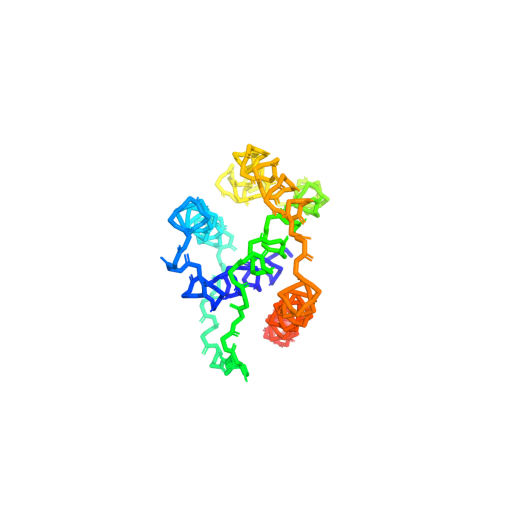 -10.121 1.00 78.81 90 SER A CA 1
ATOM 687 C C . SER A 1 90 ? 17.696 1.435 -9.769 1.00 78.81 90 SER A C 1
ATOM 689 O O . SER A 1 90 ? 16.947 1.083 -8.853 1.00 78.81 90 SER A O 1
ATOM 691 N N . GLY A 1 91 ? 17.427 2.513 -10.515 1.00 80.69 91 GLY A N 1
ATOM 692 C CA . GLY A 1 91 ? 16.221 3.331 -10.365 1.00 80.69 91 GLY A CA 1
ATOM 693 C C . GLY A 1 91 ? 14.907 2.564 -10.587 1.00 80.69 91 GLY A C 1
ATOM 694 O O . GLY A 1 91 ? 13.912 2.844 -9.911 1.00 80.69 91 GLY A O 1
ATOM 695 N N . ALA A 1 92 ? 14.895 1.541 -11.448 1.00 81.25 92 ALA A N 1
ATOM 696 C CA . ALA A 1 92 ? 13.732 0.682 -11.682 1.00 81.25 92 ALA A CA 1
ATOM 697 C C . ALA A 1 92 ? 13.370 -0.173 -10.455 1.00 81.25 92 ALA A C 1
ATOM 699 O O . ALA A 1 92 ? 12.214 -0.561 -10.277 1.00 81.25 92 ALA A O 1
ATOM 700 N N . GLU A 1 93 ? 14.349 -0.455 -9.591 1.00 84.12 93 GLU A N 1
ATOM 701 C CA . GLU A 1 93 ? 14.162 -1.238 -8.369 1.00 84.12 93 GLU A CA 1
ATOM 702 C C . GLU A 1 93 ? 13.814 -0.385 -7.150 1.00 84.12 93 GLU A C 1
ATOM 704 O O . GLU A 1 93 ? 13.378 -0.947 -6.147 1.00 84.12 93 GLU A O 1
ATOM 709 N N . ALA A 1 94 ? 14.004 0.938 -7.204 1.00 87.06 94 ALA A N 1
ATOM 710 C CA . ALA A 1 94 ? 13.929 1.815 -6.034 1.00 87.06 94 ALA A CA 1
ATOM 711 C C . ALA A 1 94 ? 12.621 1.644 -5.244 1.00 87.06 94 ALA A C 1
ATOM 713 O O . ALA A 1 94 ? 12.656 1.462 -4.027 1.00 87.06 94 ALA A O 1
ATOM 714 N N . TYR A 1 95 ? 11.476 1.593 -5.933 1.00 88.00 95 TYR A N 1
ATOM 715 C CA . TYR A 1 95 ? 10.194 1.315 -5.293 1.00 88.00 95 TYR A CA 1
ATOM 716 C C . TYR A 1 95 ? 10.116 -0.081 -4.676 1.00 88.00 95 TYR A C 1
ATOM 718 O O . TYR A 1 95 ? 9.526 -0.239 -3.617 1.00 88.00 95 TYR A O 1
ATOM 726 N N . PHE A 1 96 ? 10.674 -1.120 -5.294 1.00 86.75 96 PHE A N 1
ATOM 727 C CA . PHE A 1 96 ? 10.550 -2.500 -4.804 1.00 86.75 96 PHE A CA 1
ATOM 728 C C . PHE A 1 96 ? 11.585 -2.866 -3.736 1.00 86.75 96 PHE A C 1
ATOM 730 O O . PHE A 1 96 ? 11.356 -3.778 -2.949 1.00 86.75 96 PHE A O 1
ATOM 737 N N . ASN A 1 97 ? 12.709 -2.155 -3.703 1.00 85.88 97 ASN A N 1
ATOM 738 C CA . ASN A 1 97 ? 13.812 -2.375 -2.773 1.00 85.88 97 ASN A CA 1
ATOM 739 C C . ASN A 1 97 ? 13.700 -1.526 -1.495 1.00 85.88 97 ASN A C 1
ATOM 741 O O . ASN A 1 97 ? 14.533 -1.644 -0.598 1.00 85.88 97 ASN A O 1
ATOM 745 N N . ASP A 1 98 ? 12.695 -0.653 -1.408 1.00 84.56 98 ASP A N 1
ATOM 746 C CA . ASP A 1 98 ? 12.505 0.204 -0.247 1.00 84.56 98 ASP A CA 1
ATOM 747 C C . ASP A 1 98 ? 12.064 -0.585 0.996 1.00 84.56 98 ASP A C 1
ATOM 749 O O . ASP A 1 98 ? 10.984 -1.187 1.022 1.00 84.56 98 ASP A O 1
ATOM 753 N N . GLY A 1 99 ? 12.912 -0.536 2.029 1.00 79.25 99 GLY A N 1
ATOM 754 C CA . GLY A 1 99 ? 12.650 -1.053 3.373 1.00 79.25 99 GLY A CA 1
ATOM 755 C C . GLY A 1 99 ? 12.307 0.029 4.406 1.00 79.25 99 GLY A C 1
ATOM 756 O O . GLY A 1 99 ? 12.166 -0.296 5.586 1.00 79.25 99 GLY A O 1
ATOM 757 N N . GLY A 1 100 ? 12.178 1.298 3.994 1.00 81.06 100 GLY A N 1
ATOM 758 C CA . GLY A 1 100 ? 11.956 2.439 4.894 1.00 81.06 100 GLY A CA 1
ATOM 759 C C . GLY A 1 100 ? 10.640 2.366 5.677 1.00 81.06 100 GLY A C 1
ATOM 760 O O . GLY A 1 100 ? 10.532 2.885 6.789 1.00 81.06 100 GLY A O 1
ATOM 761 N N . SER A 1 101 ? 9.660 1.629 5.156 1.00 89.12 101 SER A N 1
ATOM 762 C CA . SER A 1 101 ? 8.325 1.515 5.747 1.00 89.12 101 SER A CA 1
ATOM 763 C C . SER A 1 101 ? 8.228 0.612 6.984 1.00 89.12 101 SER A C 1
ATOM 765 O O . SER A 1 101 ? 7.184 0.595 7.633 1.00 89.12 101 SER A O 1
ATOM 767 N N . GLN A 1 102 ? 9.278 -0.138 7.357 1.00 89.50 102 GLN A N 1
ATOM 768 C CA . GLN A 1 102 ? 9.195 -1.108 8.466 1.00 89.50 102 GLN A CA 1
ATOM 769 C C . GLN A 1 102 ? 8.840 -0.469 9.813 1.00 89.50 102 GLN A C 1
ATOM 771 O O . GLN A 1 102 ? 8.096 -1.053 10.602 1.00 89.50 102 GLN A O 1
ATOM 776 N N . GLN A 1 103 ? 9.370 0.722 10.097 1.00 92.69 103 GLN A N 1
ATOM 777 C CA . GLN A 1 103 ? 9.063 1.423 11.342 1.00 92.69 103 GLN A CA 1
ATOM 778 C C . GLN A 1 103 ? 7.603 1.890 11.369 1.00 92.69 103 GLN A C 1
ATOM 780 O O . GLN A 1 103 ? 6.917 1.679 12.366 1.00 92.69 103 GLN A O 1
ATOM 785 N N . HIS A 1 104 ? 7.111 2.447 10.260 1.00 95.38 104 HIS A N 1
ATOM 786 C CA . HIS A 1 104 ? 5.716 2.865 10.110 1.00 95.38 104 HIS A CA 1
ATOM 787 C C . HIS A 1 104 ? 4.755 1.679 10.237 1.00 95.38 104 HIS A C 1
ATOM 789 O O . HIS A 1 104 ? 3.722 1.800 10.889 1.00 95.38 104 HIS A O 1
ATOM 795 N N . TRP A 1 105 ? 5.126 0.509 9.704 1.00 95.44 105 TRP A N 1
ATOM 796 C CA . TRP A 1 105 ? 4.350 -0.720 9.876 1.00 95.44 105 TRP A CA 1
ATOM 797 C C . TRP A 1 105 ? 4.207 -1.116 11.349 1.00 95.44 105 TRP A C 1
ATOM 799 O O . TRP A 1 105 ? 3.100 -1.377 11.805 1.00 95.44 105 TRP A O 1
ATOM 809 N N . LYS A 1 106 ? 5.299 -1.094 12.123 1.00 95.81 106 LYS A N 1
ATOM 810 C CA . LYS A 1 106 ? 5.247 -1.397 13.565 1.00 95.81 106 LYS A CA 1
ATOM 811 C C . LYS A 1 106 ? 4.360 -0.416 14.333 1.00 95.81 106 LYS A C 1
ATOM 813 O O . LYS A 1 106 ? 3.592 -0.840 15.189 1.00 95.81 106 LYS A O 1
ATOM 818 N N . VAL A 1 107 ? 4.452 0.878 14.017 1.00 96.88 107 VAL A N 1
ATOM 819 C CA . VAL A 1 107 ? 3.593 1.911 14.621 1.00 96.88 107 VAL A CA 1
ATOM 820 C C . VAL A 1 107 ? 2.126 1.651 14.291 1.00 96.88 107 VAL A C 1
ATOM 822 O O . VAL A 1 107 ? 1.289 1.685 15.185 1.00 96.88 107 VAL A O 1
ATOM 825 N N . LEU A 1 108 ? 1.816 1.325 13.035 1.00 97.56 108 LEU A N 1
ATOM 826 C CA . LEU A 1 108 ? 0.458 0.985 12.631 1.00 97.56 108 LEU A CA 1
ATOM 827 C C . LEU A 1 108 ? -0.074 -0.242 13.381 1.00 97.56 108 LEU A C 1
ATOM 829 O O . LEU A 1 108 ? -1.207 -0.215 13.845 1.00 97.56 108 LEU A O 1
ATOM 833 N N . GLN A 1 109 ? 0.730 -1.299 13.526 1.00 97.75 109 GLN A N 1
ATOM 834 C CA . GLN A 1 109 ? 0.327 -2.493 14.276 1.00 97.75 109 GLN A CA 1
ATOM 835 C C . GLN A 1 109 ? -0.019 -2.168 15.732 1.00 97.75 109 GLN A C 1
ATOM 837 O O . GLN A 1 109 ? -1.003 -2.694 16.241 1.00 97.75 109 GLN A O 1
ATOM 842 N N . GLN A 1 110 ? 0.757 -1.290 16.377 1.00 97.50 110 GLN A N 1
ATOM 843 C CA . GLN A 1 110 ? 0.455 -0.820 17.727 1.00 97.50 110 GLN A CA 1
ATOM 844 C C . GLN A 1 110 ? -0.869 -0.048 17.754 1.00 97.50 110 GLN A C 1
ATOM 846 O O . GLN A 1 110 ? -1.757 -0.400 18.516 1.00 97.50 110 GLN A O 1
ATOM 851 N N . MET A 1 111 ? -1.036 0.937 16.863 1.00 96.81 111 MET A N 1
ATOM 852 C CA . MET A 1 111 ? -2.260 1.742 16.800 1.00 96.81 111 MET A CA 1
ATOM 853 C C . MET A 1 111 ? -3.509 0.895 16.563 1.00 96.81 111 MET 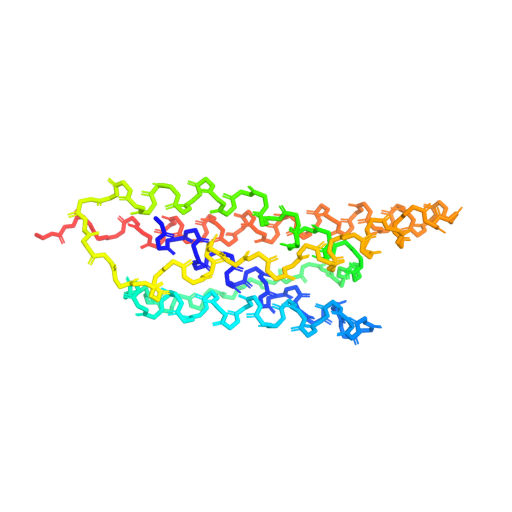A C 1
ATOM 855 O O . MET A 1 111 ? -4.521 1.146 17.195 1.00 96.81 111 MET A O 1
ATOM 859 N N . LEU A 1 112 ? -3.438 -0.102 15.675 1.00 96.75 112 LEU A N 1
ATOM 860 C CA . LEU A 1 112 ? -4.543 -1.030 15.420 1.00 96.75 112 LEU A CA 1
ATOM 861 C C . LEU A 1 112 ? -4.819 -1.951 16.618 1.00 96.75 112 LEU A C 1
ATOM 863 O O . LEU A 1 112 ? -5.965 -2.324 16.839 1.00 96.75 112 LEU A O 1
ATOM 867 N N . GLY A 1 113 ? -3.782 -2.332 17.370 1.00 96.12 113 GLY A N 1
ATOM 868 C CA . GLY A 1 113 ? -3.909 -3.158 18.572 1.00 96.12 113 GLY A CA 1
ATOM 869 C C . GLY A 1 113 ? -4.521 -2.426 19.768 1.00 96.12 113 GLY A C 1
ATOM 870 O O . GLY A 1 113 ? -5.088 -3.081 20.634 1.00 96.12 113 GLY A O 1
ATOM 871 N N . ASP A 1 114 ? -4.437 -1.095 19.786 1.00 97.00 114 ASP A N 1
ATOM 872 C CA . ASP A 1 114 ? -4.985 -0.235 20.843 1.00 97.00 114 ASP A CA 1
ATOM 873 C C . ASP A 1 114 ? -6.449 0.191 20.575 1.00 97.00 114 ASP A C 1
ATOM 875 O O . ASP A 1 114 ? -7.011 1.000 21.314 1.00 97.00 114 ASP A O 1
ATOM 879 N N . ILE A 1 115 ? -7.082 -0.315 19.506 1.00 96.12 115 ILE A N 1
ATOM 880 C CA . ILE A 1 115 ? -8.476 0.008 19.168 1.00 96.12 115 ILE A CA 1
ATOM 881 C C . ILE A 1 115 ? -9.428 -0.853 19.991 1.00 96.12 115 ILE A C 1
ATOM 883 O O . ILE A 1 115 ? -9.645 -2.027 19.695 1.00 96.12 115 ILE A O 1
ATOM 887 N N . ASP A 1 116 ? -10.075 -0.220 20.965 1.00 95.06 116 ASP A N 1
ATOM 888 C CA . ASP A 1 116 ? -11.079 -0.862 21.821 1.00 95.06 116 ASP A CA 1
ATOM 889 C C . ASP A 1 116 ? -12.528 -0.624 21.347 1.00 95.06 116 ASP A C 1
ATOM 891 O O . ASP A 1 116 ? -13.471 -1.247 21.840 1.00 95.06 116 ASP A O 1
ATOM 895 N N . CYS A 1 117 ? -12.747 0.296 20.400 1.00 96.75 117 CYS A N 1
ATOM 896 C CA . CYS A 1 117 ? -14.081 0.626 19.901 1.00 96.75 117 CYS A CA 1
ATOM 897 C C . CYS A 1 117 ? -14.482 -0.284 18.731 1.00 96.75 117 CYS A C 1
ATOM 899 O O . CYS A 1 117 ? -13.974 -0.140 17.623 1.00 96.75 117 CYS A O 1
ATOM 901 N N . GLU A 1 118 ? -15.466 -1.165 18.941 1.00 96.00 118 GLU A N 1
ATOM 902 C CA . GLU A 1 118 ? -15.960 -2.093 17.907 1.00 96.00 118 GLU A CA 1
ATOM 903 C C . GLU A 1 118 ? -16.452 -1.377 16.639 1.00 96.00 118 GLU A C 1
ATOM 905 O O . GLU A 1 118 ? -16.204 -1.831 15.524 1.00 96.00 118 GLU A O 1
ATOM 910 N N . ARG A 1 119 ? -17.111 -0.223 16.793 1.00 96.62 119 ARG A N 1
ATOM 911 C CA . ARG A 1 119 ? -17.571 0.578 15.651 1.00 96.62 119 ARG A CA 1
ATOM 912 C C . ARG A 1 119 ? -16.401 1.054 14.789 1.00 96.62 119 ARG A C 1
ATOM 914 O O . ARG A 1 119 ? -16.446 0.888 13.579 1.00 96.62 119 ARG A O 1
ATOM 921 N N . GLU A 1 120 ? -15.363 1.608 15.410 1.00 95.88 120 GLU A N 1
ATOM 922 C CA . GLU A 1 120 ? -14.162 2.070 14.702 1.00 95.88 120 GLU A CA 1
ATOM 923 C C . GLU A 1 120 ? -13.409 0.895 14.066 1.00 95.88 120 GLU A C 1
ATOM 925 O O . GLU A 1 120 ? -12.977 0.977 12.918 1.00 95.88 120 GLU A O 1
ATOM 930 N N . ALA A 1 121 ? -13.319 -0.240 14.766 1.00 96.88 121 ALA A N 1
ATOM 931 C CA . ALA A 1 121 ? -12.734 -1.458 14.214 1.00 96.88 121 ALA A CA 1
ATOM 932 C C . ALA A 1 121 ? -13.468 -1.920 12.940 1.00 96.88 121 ALA A C 1
ATOM 934 O O . ALA A 1 121 ? -12.820 -2.252 11.946 1.00 96.88 121 ALA A O 1
ATOM 935 N N . ASN A 1 122 ? -14.805 -1.883 12.930 1.00 96.44 122 ASN A N 1
ATOM 936 C CA . ASN A 1 122 ? -15.603 -2.212 11.746 1.00 96.44 122 ASN A CA 1
ATOM 937 C C . ASN A 1 122 ? -15.386 -1.202 10.609 1.00 96.44 122 ASN A C 1
ATOM 939 O O . ASN A 1 122 ? -15.145 -1.617 9.476 1.00 96.44 122 ASN A O 1
ATOM 943 N N . GLU A 1 123 ? -15.372 0.101 10.908 1.00 95.75 123 GLU A N 1
ATOM 944 C CA . GLU A 1 123 ? -15.073 1.160 9.929 1.00 95.75 123 GLU A CA 1
ATOM 945 C C . GLU A 1 123 ? -13.682 0.961 9.284 1.00 95.75 123 GLU A C 1
ATOM 947 O O . GLU A 1 123 ? -13.503 1.167 8.081 1.00 95.75 123 GLU A O 1
ATOM 952 N N . ILE A 1 124 ? -12.691 0.493 10.051 1.00 96.50 124 ILE A N 1
ATOM 953 C CA . ILE A 1 124 ? -11.351 0.164 9.540 1.00 96.50 124 ILE A CA 1
ATOM 954 C C . ILE A 1 124 ? -11.374 -1.064 8.633 1.00 96.50 124 ILE A C 1
ATOM 956 O O . ILE A 1 124 ? -10.728 -1.058 7.583 1.00 96.50 124 ILE A O 1
ATOM 960 N N . VAL A 1 125 ? -12.095 -2.119 9.010 1.00 96.62 125 VAL A N 1
ATOM 961 C CA . VAL A 1 125 ? -12.208 -3.335 8.191 1.00 96.62 125 VAL A CA 1
ATOM 962 C C . VAL A 1 125 ? -12.907 -3.032 6.865 1.00 96.62 125 VAL A C 1
ATOM 964 O O . VAL A 1 125 ? -12.400 -3.415 5.808 1.00 96.62 125 VAL A O 1
ATOM 967 N N . GLU A 1 126 ? -14.022 -2.303 6.898 1.00 95.50 126 GLU A N 1
ATOM 968 C CA . GLU A 1 126 ? -14.742 -1.851 5.702 1.00 95.50 126 GLU A CA 1
ATOM 969 C C . GLU A 1 126 ? -13.859 -0.941 4.837 1.00 95.50 126 GLU A C 1
ATOM 971 O O . GLU A 1 126 ? -13.738 -1.140 3.624 1.00 95.50 126 GLU A O 1
ATOM 976 N N . GLY A 1 127 ? -13.139 -0.006 5.463 1.00 95.50 127 GLY A N 1
ATOM 977 C CA . GLY A 1 127 ? -12.161 0.836 4.783 1.00 95.50 127 GLY A CA 1
ATOM 978 C C . GLY A 1 127 ? -11.047 0.030 4.108 1.00 95.50 127 GLY A C 1
ATOM 979 O O . GLY A 1 127 ? -10.614 0.374 3.008 1.00 95.50 127 GLY A O 1
ATOM 980 N N . ALA A 1 128 ? -10.592 -1.069 4.715 1.00 96.44 128 ALA A N 1
ATOM 981 C CA . ALA A 1 128 ? -9.527 -1.892 4.149 1.00 96.44 128 ALA A CA 1
ATOM 982 C C . ALA A 1 128 ? -10.025 -2.641 2.910 1.00 96.44 128 ALA A C 1
ATOM 984 O O . ALA A 1 128 ? -9.313 -2.718 1.911 1.00 96.44 128 ALA A O 1
ATOM 985 N N . GLN A 1 129 ? -11.266 -3.135 2.940 1.00 95.75 129 GLN A N 1
ATOM 986 C CA . GLN A 1 129 ? -11.914 -3.738 1.773 1.00 95.75 129 GLN A CA 1
ATOM 987 C C . GLN A 1 129 ? -12.042 -2.731 0.626 1.00 95.75 129 GLN A C 1
ATOM 989 O O . GLN A 1 129 ? -11.680 -3.053 -0.507 1.00 95.75 129 GLN A O 1
ATOM 994 N N . ALA A 1 130 ? -12.475 -1.501 0.920 1.00 94.25 130 ALA A N 1
ATOM 995 C CA . ALA A 1 130 ? -12.545 -0.429 -0.069 1.00 94.25 130 ALA A CA 1
ATOM 996 C C . ALA A 1 130 ? -11.159 -0.108 -0.659 1.00 94.25 130 ALA A C 1
ATOM 998 O O . ALA A 1 130 ? -11.003 -0.041 -1.878 1.00 94.25 130 ALA A O 1
ATOM 999 N N . ALA A 1 131 ? -10.127 0.003 0.184 1.00 94.62 131 ALA A N 1
ATOM 1000 C CA . ALA A 1 131 ? -8.755 0.231 -0.263 1.00 94.62 131 ALA A CA 1
ATOM 1001 C C . ALA A 1 131 ? -8.221 -0.913 -1.141 1.00 94.62 131 ALA A C 1
ATOM 1003 O O . ALA A 1 131 ? -7.610 -0.650 -2.176 1.00 94.62 131 ALA A O 1
ATOM 1004 N N . PHE A 1 132 ? -8.482 -2.178 -0.795 1.00 95.25 132 PHE A N 1
ATOM 1005 C CA . PHE A 1 132 ? -8.155 -3.308 -1.672 1.00 95.25 132 PHE A CA 1
ATOM 1006 C C . PHE A 1 132 ? -8.899 -3.237 -3.011 1.00 95.25 132 PHE A C 1
ATOM 1008 O O . PHE A 1 132 ? -8.301 -3.534 -4.046 1.00 95.25 132 PHE A O 1
ATOM 1015 N N . GLY A 1 133 ? -10.165 -2.808 -3.004 1.00 93.44 133 GLY A N 1
ATOM 1016 C CA . GLY A 1 133 ? -10.952 -2.564 -4.214 1.00 93.44 133 GLY A CA 1
ATOM 1017 C C . GLY A 1 133 ? -10.254 -1.603 -5.177 1.00 93.44 133 GLY A C 1
ATOM 1018 O O . GLY A 1 133 ? -10.097 -1.934 -6.351 1.00 93.44 133 GLY A O 1
ATOM 1019 N N . VAL A 1 134 ? -9.721 -0.488 -4.663 1.00 92.44 134 VAL A N 1
ATOM 1020 C CA . VAL A 1 134 ? -8.948 0.483 -5.460 1.00 92.44 134 VAL A CA 1
ATOM 1021 C C . VAL A 1 134 ? -7.716 -0.168 -6.103 1.00 92.44 134 VAL A C 1
ATOM 1023 O O . VAL A 1 134 ? -7.475 0.006 -7.296 1.00 92.44 134 VAL A O 1
ATOM 1026 N N . PHE A 1 135 ? -6.944 -0.961 -5.351 1.00 92.38 135 PHE A N 1
ATOM 1027 C CA . PHE A 1 135 ? -5.780 -1.670 -5.905 1.00 92.38 135 PHE A CA 1
ATOM 1028 C C . PHE A 1 135 ? -6.162 -2.673 -7.002 1.00 92.38 135 PHE A C 1
ATOM 1030 O O . PHE A 1 135 ? -5.447 -2.796 -7.999 1.00 92.38 135 PHE A O 1
ATOM 1037 N N . LEU A 1 136 ? -7.267 -3.402 -6.825 1.00 92.00 136 LEU A N 1
ATOM 1038 C CA . LEU A 1 136 ? -7.755 -4.367 -7.812 1.00 92.00 136 LEU A CA 1
ATOM 1039 C C . LEU A 1 136 ? -8.237 -3.677 -9.088 1.00 92.00 136 LEU A C 1
ATOM 1041 O O . LEU A 1 136 ? -7.933 -4.139 -10.189 1.00 92.00 136 LEU A O 1
ATOM 1045 N N . GLU A 1 137 ? -8.962 -2.571 -8.957 1.00 90.75 137 GLU A N 1
ATOM 1046 C CA . GLU A 1 137 ? -9.440 -1.796 -10.095 1.00 90.75 137 GLU A CA 1
ATOM 1047 C C . GLU A 1 137 ? -8.281 -1.218 -10.911 1.00 90.75 137 GLU A C 1
ATOM 1049 O O . GLU A 1 137 ? -8.218 -1.429 -12.124 1.00 90.75 137 GLU A O 1
ATOM 1054 N N . GLU A 1 138 ? -7.303 -0.606 -10.246 1.00 90.19 138 GLU A N 1
ATOM 1055 C CA . GLU A 1 138 ? -6.093 -0.093 -10.890 1.00 90.19 138 GLU A CA 1
ATOM 1056 C C . GLU A 1 138 ? -5.274 -1.203 -11.562 1.00 90.19 138 GLU A C 1
ATOM 1058 O O . GLU A 1 138 ? -4.777 -1.033 -12.677 1.00 90.19 138 GLU A O 1
ATOM 1063 N N . ALA A 1 139 ? -5.175 -2.382 -10.941 1.00 89.38 139 ALA A N 1
ATOM 1064 C CA . ALA A 1 139 ? -4.521 -3.533 -11.561 1.00 89.38 139 ALA A CA 1
ATOM 1065 C C . ALA A 1 139 ? -5.252 -3.996 -12.833 1.00 89.38 139 ALA A C 1
ATOM 1067 O O . ALA A 1 139 ? -4.604 -4.300 -13.838 1.00 89.38 139 ALA A O 1
ATOM 1068 N N . ASN A 1 140 ? -6.588 -4.010 -12.820 1.00 89.12 140 ASN A N 1
ATOM 1069 C CA . ASN A 1 140 ? -7.403 -4.356 -13.984 1.00 89.12 140 ASN A CA 1
ATOM 1070 C C . ASN A 1 140 ? -7.276 -3.315 -15.105 1.00 89.12 140 ASN A C 1
ATOM 1072 O O . ASN A 1 140 ? -7.187 -3.677 -16.278 1.00 89.12 140 ASN A O 1
ATOM 1076 N N . ILE A 1 141 ? -7.251 -2.025 -14.767 1.00 86.12 141 ILE A N 1
ATOM 1077 C CA . ILE A 1 141 ? -7.006 -0.937 -15.723 1.00 86.12 141 ILE A CA 1
ATOM 1078 C C . ILE A 1 141 ? -5.629 -1.109 -16.358 1.00 86.12 141 ILE A C 1
ATOM 1080 O O . ILE A 1 141 ? -5.535 -1.184 -17.583 1.00 86.12 141 ILE A O 1
ATOM 1084 N N . ALA A 1 142 ? -4.580 -1.268 -15.551 1.00 83.12 142 ALA A N 1
ATOM 1085 C CA . ALA A 1 142 ? -3.220 -1.420 -16.051 1.00 83.12 142 ALA A CA 1
ATOM 1086 C C . ALA A 1 142 ? -3.047 -2.677 -16.927 1.00 83.12 142 ALA A C 1
ATOM 1088 O O . ALA A 1 142 ? -2.293 -2.656 -17.898 1.00 83.12 142 ALA A O 1
ATOM 1089 N N . ALA A 1 143 ? -3.767 -3.765 -16.628 1.00 81.44 143 ALA A N 1
ATOM 1090 C CA . ALA A 1 143 ? -3.766 -4.976 -17.447 1.00 81.44 143 ALA A CA 1
ATOM 1091 C C . ALA A 1 143 ? -4.461 -4.786 -18.809 1.00 81.44 143 ALA A C 1
ATOM 1093 O O . ALA A 1 143 ? -3.984 -5.315 -19.811 1.00 81.44 143 ALA A O 1
ATOM 1094 N N . ARG A 1 144 ? -5.563 -4.023 -18.865 1.00 78.88 144 ARG A N 1
ATOM 1095 C CA . ARG A 1 144 ? -6.307 -3.752 -20.111 1.00 78.88 144 ARG A CA 1
ATOM 1096 C C . ARG A 1 144 ? -5.498 -2.919 -21.108 1.00 78.88 144 ARG A C 1
ATOM 1098 O O . ARG A 1 144 ? -5.498 -3.234 -22.294 1.00 78.88 144 ARG A O 1
ATOM 1105 N N . HIS A 1 145 ? -4.762 -1.919 -20.629 1.00 65.62 145 HIS A N 1
ATOM 1106 C CA . HIS A 1 145 ? -3.948 -1.043 -21.481 1.00 65.62 145 HIS A CA 1
ATOM 1107 C C . HIS A 1 145 ? -2.633 -1.703 -21.941 1.00 65.62 145 HIS A C 1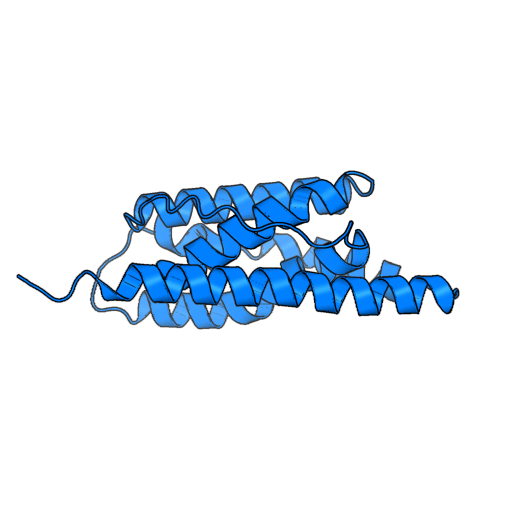
ATOM 1109 O O . HIS A 1 145 ? -2.088 -1.362 -22.987 1.00 65.62 145 HIS A O 1
ATOM 1115 N N . GLY A 1 146 ? -2.163 -2.734 -21.230 1.00 53.50 146 GLY A N 1
ATOM 1116 C CA . GLY A 1 146 ? -1.030 -3.569 -21.645 1.00 53.50 146 GLY A CA 1
ATOM 1117 C C . GLY A 1 146 ? -1.295 -4.518 -22.820 1.00 53.50 146 GLY A C 1
ATOM 1118 O O . GLY A 1 146 ? -0.349 -5.050 -23.397 1.00 53.50 146 GLY A O 1
ATOM 1119 N N . GLY A 1 147 ? -2.562 -4.742 -23.187 1.00 42.88 147 GLY A N 1
ATOM 1120 C CA . GLY A 1 147 ? -2.964 -5.696 -24.226 1.00 42.88 147 GLY A CA 1
ATOM 1121 C C . GLY A 1 147 ? -2.883 -5.188 -25.671 1.00 42.88 147 GLY A C 1
ATOM 1122 O O . GLY A 1 147 ? -3.111 -5.973 -26.586 1.00 42.88 147 GLY A O 1
ATOM 1123 N N . VAL A 1 148 ? -2.569 -3.907 -25.905 1.00 39.78 148 VAL A N 1
ATOM 1124 C CA . VAL A 1 148 ? -2.611 -3.304 -27.258 1.00 39.78 148 VAL A CA 1
ATOM 1125 C C . VAL A 1 148 ? -1.248 -3.315 -27.973 1.00 39.78 148 VAL A C 1
ATOM 1127 O O . VAL A 1 148 ? -1.192 -3.142 -29.186 1.00 39.78 148 VAL A O 1
ATOM 1130 N N . SER A 1 149 ? -0.142 -3.626 -27.289 1.00 37.88 149 SER A N 1
ATOM 1131 C CA . SER A 1 149 ? 1.196 -3.664 -27.909 1.00 37.88 149 SER A CA 1
ATOM 1132 C C . SER A 1 149 ? 1.640 -5.088 -28.273 1.00 37.88 149 SER A C 1
ATOM 1134 O O . SER A 1 149 ? 2.654 -5.598 -27.804 1.00 37.88 149 SER A O 1
ATOM 1136 N N . ALA A 1 150 ? 0.832 -5.760 -29.092 1.00 33.12 150 ALA A N 1
ATOM 1137 C CA . ALA A 1 150 ? 1.206 -6.995 -29.782 1.00 33.12 150 ALA A CA 1
ATOM 1138 C C . ALA A 1 150 ? 0.718 -6.959 -31.236 1.00 33.12 150 ALA A C 1
ATOM 1140 O O . ALA A 1 150 ? 0.106 -7.897 -31.730 1.00 33.12 150 ALA A O 1
ATOM 1141 N N . THR A 1 151 ? 0.945 -5.842 -31.924 1.00 36.00 151 THR A N 1
ATOM 1142 C CA . THR A 1 151 ? 1.016 -5.836 -33.387 1.00 36.00 151 THR A CA 1
ATOM 1143 C C . THR A 1 151 ? 2.050 -4.798 -33.787 1.00 36.00 151 THR A C 1
ATOM 1145 O O . THR A 1 151 ? 1.812 -3.611 -33.579 1.00 36.00 151 THR A O 1
ATOM 1148 N N . LEU A 1 152 ? 3.207 -5.269 -34.256 1.00 33.09 152 LEU A N 1
ATOM 1149 C CA . LEU A 1 152 ? 3.952 -4.833 -35.445 1.00 33.09 152 LEU A CA 1
ATOM 1150 C C . LEU A 1 152 ? 5.311 -5.546 -35.466 1.00 33.09 152 LEU A C 1
ATOM 1152 O O . LEU A 1 152 ? 6.082 -5.391 -34.495 1.00 33.09 152 LEU A O 1
#

Sequence (152 aa):
MAHTLAAHRNAIGRLLPSLVSHPLFSHEIQRLQELAEKSRAVLGVSEDEAEVEIASPVHPLAAAYVILGSRLGAEILRKRLKAAPTDWDSGAEAYFNDGGSQQHWKVLQQMLGDIDCEREANEIVEGAQAAFGVFLEEANIAARHGGVSATL

Radius of gyration: 16.1 Å; chains: 1; bounding box: 37×26×57 Å

Organism: NCBI:txid2489173

Secondary structure (DSSP, 8-state):
-HHHHHHHHHHHHHHGGGGTT-HHHHHHHHHHHHHHHHHHHHTT-----------SPPPHHHHHHHHHHHHHHHHHHHHHHHTSSS---GGGGHHHH--TTHHHHHHHHHHHHT---HHHHHHHHHHHHHHHHHHHHHHHHHHHHGGG----